Protein 5ZXE (pdb70)

Sequence (130 aa):
MRLRRLLYCCRTGGFHLQILPDGRVDGTREDNSSPYSLLEEIRAVEVGVVAIKGVKKSGRYLAMNKKGRLYGSSKHFTDECKFKERLLENGYNTYSSAKYRRGWYVALNKNGRPKKGNRTRRTQKATHFLPLPVSG

Nearest PDB structures (foldseek):
  5zxe-assembly1_A  TM=1.008E+00  e=2.074E-26  Homo sapiens
  8hu7-assembly1_A  TM=9.838E-01  e=1.523E-16  Homo sapiens
  3b9u-assembly1_A  TM=9.789E-01  e=1.153E-14  Homo sapiens
  1qqk-assembly1_A  TM=9.536E-01  e=6.025E-15  Rattus norvegicus
  2uus-assembly1_A  TM=9.660E-01  e=1.153E-14  Rattus norvegicus

B-factor: mean 24.41, std 17.65, range [10.45, 257.67]

Foldseek 3Di:
DQKKWKAALPQCWIWFADLVFFIWTDNDDPHLRRTWHWDAPDVQKIWIARVVSRFIWFADPQQATTTHPDDDLRRIWRWAQDPVGWIWTARPVPPPQFTFFADNVGHTDRGVVDHPPDSRRTIHIDDDVD

Radius of gyration: 12.88 Å; Cα contacts (8 Å, |Δi|>4): 359; chains: 1; bounding box: 32×34×33 Å

Solvent-accessible surface area: 7258 Å² total; per-residue (Å²): 100,165,57,45,54,0,69,12,88,40,42,47,20,5,0,23,0,26,69,89,13,136,5,28,12,16,165,126,123,147,11,68,66,0,29,0,58,34,152,81,62,82,155,28,10,4,6,0,57,0,42,119,25,34,48,41,0,0,0,44,134,122,0,104,14,64,3,5,179,127,83,48,86,30,0,44,0,40,42,99,136,42,190,78,49,60,10,2,0,13,4,27,104,38,155,168,39,12,18,0,0,0,51,170,94,1,167,37,44,40,0,94,145,14,167,143,106,54,114,15,0,8,0,68,30,81,38,33,113,81

Structure (mmCIF, N/CA/C/O backbone):
data_5ZXE
#
_entry.id   5ZXE
#
_cell.length_a   35.718
_cell.length_b   45.910
_cell.length_c   90.870
_cell.angle_alpha   90.00
_cell.angle_beta   90.00
_cell.angle_gamma   90.00
#
_symmetry.space_group_name_H-M   'P 2 21 21'
#
loop_
_entity.id
_entity.type
_entity.pdbx_description
1 polymer 'Consensus sequence based basic form of fibroblast growth factor'
2 non-polymer GLYCEROL
3 non-polymer 'SULFATE ION'
4 non-polymer 'SODIUM ION'
5 non-polymer 'CHLORIDE ION'
6 water water
#
loop_
_atom_site.group_PDB
_atom_site.id
_atom_site.type_symbol
_atom_site.label_atom_id
_atom_site.label_alt_id
_atom_site.label_comp_id
_atom_site.label_asym_id
_atom_site.label_entity_id
_atom_site.label_seq_id
_atom_site.pdbx_PDB_ins_code
_atom_site.Cartn_x
_atom_site.Cartn_y
_atom_site.Cartn_z
_atom_site.occupancy
_atom_site.B_iso_or_equiv
_atom_site.auth_seq_id
_atom_site.auth_comp_id
_atom_site.auth_asym_id
_atom_site.auth_atom_id
_atom_site.pdbx_PDB_model_num
ATOM 1 N N . MET A 1 1 ? 6.941 -21.736 126.293 1.00 87.49 18 MET A N 1
ATOM 2 C CA . MET A 1 1 ? 6.717 -21.219 124.948 1.00 85.36 18 MET A CA 1
ATOM 3 C C . MET A 1 1 ? 7.683 -21.872 123.964 1.00 99.67 18 MET A C 1
ATOM 4 O O . MET A 1 1 ? 7.652 -21.600 122.762 1.00 144.89 18 MET A O 1
ATOM 9 N N . ARG A 1 2 ? 8.522 -22.767 124.490 1.00 78.97 19 ARG A N 1
ATOM 10 C CA . ARG A 1 2 ? 9.590 -23.345 123.681 1.00 58.06 19 ARG A CA 1
ATOM 11 C C . ARG A 1 2 ? 9.057 -24.156 122.50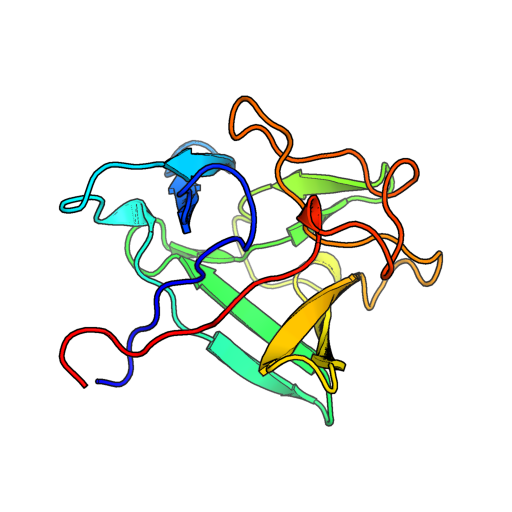5 1.00 39.89 19 ARG A C 1
ATOM 12 O O . ARG A 1 2 ? 9.668 -24.150 121.432 1.00 36.40 19 ARG A O 1
ATOM 20 N N . LEU A 1 3 ? 7.929 -24.849 122.666 1.00 28.54 20 LEU A N 1
ATOM 21 C CA . LEU A 1 3 ? 7.355 -25.558 121.529 1.00 20.31 20 LEU A CA 1
ATOM 22 C C . LEU A 1 3 ? 6.771 -24.568 120.530 1.00 17.40 20 LEU A C 1
ATOM 23 O O . LEU A 1 3 ? 6.303 -23.486 120.894 1.00 17.08 20 LEU A O 1
ATOM 28 N N . ARG A 1 4 ? 6.831 -24.937 119.256 1.00 16.21 21 ARG A N 1
ATOM 29 C CA . ARG A 1 4 ? 6.360 -24.079 118.184 1.00 15.50 21 ARG A CA 1
ATOM 30 C C . ARG A 1 4 ? 5.407 -24.845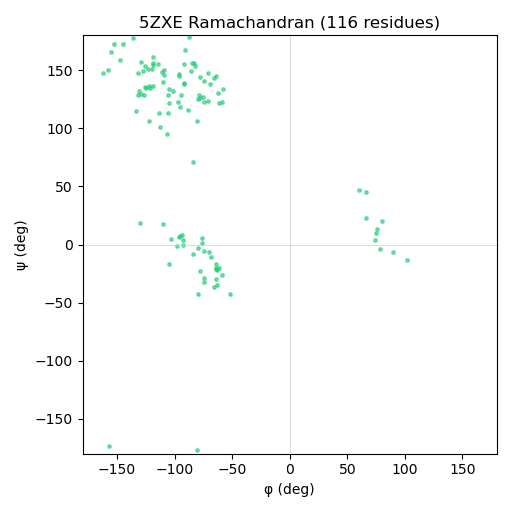 117.281 1.00 15.03 21 ARG A C 1
ATOM 31 O O . ARG A 1 4 ? 5.408 -26.079 117.232 1.00 16.02 21 ARG A O 1
ATOM 39 N N . ARG A 1 5 ? 4.573 -24.084 116.584 1.00 13.29 22 ARG A N 1
ATOM 40 C CA . ARG A 1 5 ? 3.831 -24.588 115.444 1.00 13.16 22 ARG A CA 1
ATOM 41 C C . ARG A 1 5 ? 4.239 -23.780 114.220 1.00 12.60 22 ARG A C 1
ATOM 42 O O . ARG A 1 5 ? 4.619 -22.611 114.333 1.00 15.26 22 ARG A O 1
ATOM 50 N N . LEU A 1 6 ? 4.172 -24.409 113.056 1.00 12.58 23 LEU A N 1
ATOM 51 C CA A LEU A 1 6 ? 4.631 -23.820 111.798 0.53 12.54 23 LEU A CA 1
ATOM 52 C CA B LEU A 1 6 ? 4.632 -23.825 111.800 0.47 12.25 23 LEU A CA 1
ATOM 53 C C . LEU A 1 6 ? 3.407 -23.565 110.931 1.00 11.06 23 LEU A C 1
ATOM 54 O O . LEU A 1 6 ? 2.839 -24.494 110.357 1.00 12.45 23 LEU A O 1
ATOM 63 N N . TYR A 1 7 ? 3.005 -22.300 110.834 1.00 11.49 24 TYR A N 1
ATOM 64 C CA . TYR A 1 7 ? 1.780 -21.924 110.130 1.00 11.14 24 TYR A CA 1
ATOM 65 C C . TYR A 1 7 ? 2.075 -21.534 108.687 1.00 12.38 24 TYR A C 1
ATOM 66 O O . TYR A 1 7 ? 2.937 -20.690 108.429 1.00 13.66 24 TYR A O 1
ATOM 75 N N . CYS A 1 8 ? 1.351 -22.139 107.748 1.00 12.48 25 CYS A N 1
ATOM 76 C CA A CYS A 1 8 ? 1.541 -21.817 106.348 0.71 14.07 25 CYS A CA 1
ATOM 77 C CA B CYS A 1 8 ? 1.523 -21.818 106.337 0.29 14.19 25 CYS A CA 1
ATOM 78 C C . CYS A 1 8 ? 0.840 -20.508 105.997 1.00 13.34 25 CYS A C 1
ATOM 79 O O . CYS A 1 8 ? -0.226 -20.174 106.531 1.00 16.08 25 CYS A O 1
ATOM 84 N N . ARG A 1 9 ? 1.448 -19.775 105.071 1.00 14.05 26 ARG A N 1
ATOM 85 C CA . ARG A 1 9 ? 0.813 -18.570 104.559 1.00 15.32 26 ARG A CA 1
ATOM 86 C C . ARG A 1 9 ? -0.482 -18.896 103.820 1.00 18.47 26 ARG A C 1
ATOM 87 O O . ARG A 1 9 ? -1.404 -18.077 103.801 1.00 22.98 26 ARG A O 1
ATOM 95 N N . THR A 1 10 ? -0.576 -20.082 103.217 1.00 19.70 27 THR A N 1
ATOM 96 C CA . THR A 1 10 ? -1.736 -20.470 102.426 1.00 21.83 27 THR A CA 1
ATOM 97 C C . THR A 1 10 ? -2.538 -21.565 103.115 1.00 19.86 27 THR A C 1
ATOM 98 O O . THR A 1 10 ? -1.991 -22.422 103.815 1.00 19.62 27 THR A O 1
ATOM 102 N N . GLY A 1 11 ? -3.847 -21.537 102.882 1.00 20.35 28 GLY A N 1
ATOM 103 C CA . GLY A 1 11 ? -4.740 -22.611 103.260 1.00 18.73 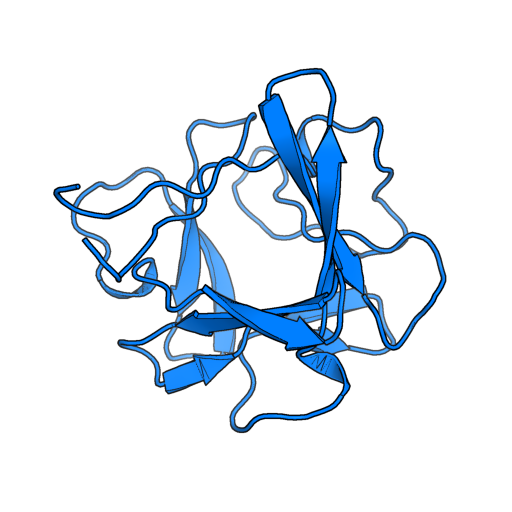28 GLY A CA 1
ATOM 104 C C . GLY A 1 11 ? -5.139 -22.665 104.717 1.00 16.98 28 GLY A C 1
ATOM 105 O O . GLY A 1 11 ? -5.965 -23.514 105.080 1.00 16.94 28 GLY A O 1
ATOM 106 N N . GLY A 1 12 ? -4.596 -21.794 105.562 1.00 14.62 29 GLY A N 1
ATOM 107 C CA . GLY A 1 12 ? -4.883 -21.880 106.978 1.00 14.16 29 GLY A CA 1
ATOM 108 C C . GLY A 1 12 ? -4.340 -23.120 107.651 1.00 13.57 29 GLY A C 1
ATOM 109 O O . GLY A 1 12 ? -4.842 -23.509 108.709 1.00 15.08 29 GLY A O 1
ATOM 110 N N . PHE A 1 13 ? -3.318 -23.748 107.073 1.00 13.65 30 PHE A N 1
ATOM 111 C CA . PHE A 1 13 ? -2.760 -24.978 107.615 1.00 13.78 30 PHE A CA 1
ATOM 112 C C . PHE A 1 13 ? -1.606 -24.681 108.558 1.00 12.21 30 PHE A C 1
ATOM 113 O O . PHE A 1 13 ? -0.922 -23.661 108.444 1.00 13.38 30 PHE A O 1
ATOM 121 N N . HIS A 1 14 ? -1.363 -25.617 109.472 1.00 11.86 31 HIS A N 1
ATOM 122 C CA . HIS A 1 14 ? -0.065 -25.700 110.120 1.00 10.67 31 HIS A CA 1
ATOM 123 C C . HIS A 1 14 ? 0.482 -27.113 109.958 1.00 11.14 31 HIS A C 1
ATOM 124 O O . HIS A 1 14 ? -0.272 -28.068 109.757 1.00 12.80 31 HIS A O 1
ATOM 131 N N . LEU A 1 15 ? 1.807 -27.230 109.994 1.00 11.88 32 LEU A N 1
ATOM 132 C CA . LEU A 1 15 ? 2.466 -28.474 109.626 1.00 13.06 32 LEU A CA 1
ATOM 133 C C . LEU A 1 15 ? 2.297 -29.526 110.715 1.00 13.40 32 LEU A C 1
ATOM 134 O O . LEU A 1 15 ? 2.382 -29.230 111.911 1.00 15.03 32 LEU A O 1
ATOM 139 N N . GLN A 1 16 ? 2.075 -30.766 110.285 1.00 13.19 33 GLN A N 1
ATOM 140 C CA . GLN A 1 16 ? 1.898 -31.913 111.162 1.00 14.47 33 GLN A CA 1
ATOM 141 C C . GLN A 1 16 ? 2.903 -32.978 110.770 1.00 12.35 33 GLN A C 1
ATOM 142 O O . GLN A 1 16 ? 3.069 -33.269 109.583 1.00 13.03 33 GLN A O 1
ATOM 148 N N . ILE A 1 17 ? 3.554 -33.567 111.762 1.00 12.55 34 ILE A N 1
ATOM 149 C CA . ILE A 1 17 ? 4.456 -34.692 111.557 1.00 12.73 34 ILE A CA 1
ATOM 150 C C . ILE A 1 17 ? 3.789 -35.892 112.217 1.00 12.77 34 ILE A C 1
ATOM 151 O O . ILE A 1 17 ? 3.797 -36.039 113.445 1.00 13.94 34 ILE A O 1
ATOM 156 N N . LEU A 1 18 ? 3.169 -36.725 111.402 1.00 14.07 35 LEU A N 1
ATOM 157 C CA . LEU A 1 18 ? 2.277 -37.757 111.897 1.00 13.09 35 LEU A CA 1
ATOM 158 C C . LEU A 1 18 ? 3.036 -39.008 112.337 1.00 13.49 35 LEU A C 1
ATOM 159 O O . LEU A 1 18 ? 4.164 -39.262 111.895 1.00 13.72 35 LEU A O 1
ATOM 164 N N . PRO A 1 19 ? 2.438 -39.805 113.230 1.00 15.46 36 PRO A N 1
ATOM 165 C CA . PRO A 1 19 ? 3.140 -40.988 113.755 1.00 14.95 36 PRO A CA 1
ATOM 166 C C . PRO A 1 19 ? 3.328 -42.106 112.741 1.00 14.01 36 PRO A C 1
ATOM 167 O O . PRO A 1 19 ? 4.009 -43.095 113.055 1.00 15.51 36 PRO A O 1
ATOM 171 N N . ASP A 1 20 ? 2.749 -42.000 111.546 1.00 15.39 37 ASP A N 1
ATOM 172 C CA . ASP A 1 20 ? 2.984 -42.970 110.489 1.00 17.06 37 ASP A CA 1
ATOM 173 C C . ASP A 1 20 ? 4.082 -42.539 109.524 1.00 16.63 37 ASP A C 1
ATOM 174 O O . ASP A 1 20 ? 4.276 -43.194 108.501 1.00 17.98 37 ASP A O 1
ATOM 179 N N . GLY A 1 21 ? 4.794 -41.449 109.818 1.00 15.46 38 GLY A N 1
ATOM 180 C CA . GLY A 1 21 ? 5.832 -40.971 108.939 1.00 15.93 38 GLY A CA 1
ATOM 181 C C . GLY A 1 21 ? 5.372 -39.989 107.888 1.00 16.04 38 GLY A C 1
ATOM 182 O O . GLY A 1 21 ? 6.216 -39.423 107.174 1.00 17.54 38 GLY A O 1
ATOM 183 N N . ARG A 1 22 ? 4.070 -39.754 107.770 1.00 14.71 39 ARG A N 1
ATOM 184 C CA . ARG A 1 22 ? 3.583 -38.773 106.815 1.00 14.19 39 ARG A CA 1
ATOM 185 C C . ARG A 1 22 ? 3.675 -37.372 107.396 1.00 12.98 39 ARG A C 1
ATOM 186 O O . ARG A 1 22 ? 3.645 -37.172 108.611 1.00 16.87 39 ARG A O 1
ATOM 194 N N . VAL A 1 23 ? 3.793 -36.399 106.500 1.00 13.73 40 VAL A N 1
ATOM 195 C CA . VAL A 1 23 ? 3.775 -34.985 106.841 1.00 12.15 40 VAL A CA 1
ATOM 196 C C . VAL A 1 23 ? 2.632 -34.357 106.062 1.00 12.91 40 VAL A C 1
ATOM 197 O O . VAL A 1 23 ? 2.442 -34.664 104.880 1.00 14.70 40 VAL A O 1
ATOM 201 N N . ASP A 1 24 ? 1.855 -33.504 106.716 1.00 13.53 41 ASP A N 1
ATOM 202 C CA . ASP A 1 24 ? 0.793 -32.797 106.006 1.00 13.94 41 ASP A CA 1
ATOM 203 C C . ASP A 1 24 ? 0.450 -31.520 106.763 1.00 14.11 41 ASP A C 1
ATOM 204 O O . ASP A 1 24 ? 1.122 -31.145 107.731 1.00 15.73 41 ASP A O 1
ATOM 209 N N . GLY A 1 25 ? -0.588 -30.838 106.307 1.00 13.84 42 GLY A N 1
ATOM 210 C CA . GLY A 1 25 ? -1.104 -29.676 106.994 1.00 13.82 42 GLY A CA 1
ATOM 211 C C . GLY A 1 25 ? -2.447 -29.998 107.614 1.00 15.85 42 GLY A C 1
ATOM 212 O O . GLY A 1 25 ? -3.223 -30.798 107.079 1.00 17.00 42 GLY A O 1
ATOM 213 N N . THR A 1 26 ? -2.707 -29.389 108.761 1.00 14.50 43 THR A N 1
ATOM 214 C CA . THR A 1 26 ? -4.005 -29.484 109.404 1.00 15.31 43 THR A CA 1
ATOM 215 C C . THR A 1 26 ? -4.522 -28.086 109.701 1.00 13.83 43 THR A C 1
ATOM 216 O O . THR A 1 26 ? -3.745 -27.154 109.923 1.00 12.93 43 THR A O 1
ATOM 220 N N . ARG A 1 27 ? -5.843 -27.942 109.682 1.00 13.77 44 ARG A N 1
ATOM 221 C CA . ARG A 1 27 ? -6.489 -26.713 110.125 1.00 13.60 44 ARG A CA 1
ATOM 222 C C . ARG A 1 27 ? -7.101 -26.834 111.516 1.00 14.04 44 ARG A C 1
ATOM 223 O O . ARG A 1 27 ? -7.768 -25.896 111.965 1.00 15.23 44 ARG A O 1
ATOM 231 N N . GLU A 1 28 ? -6.901 -27.959 112.202 1.00 16.38 45 GLU A N 1
ATOM 232 C CA . GLU A 1 28 ? -7.485 -28.175 113.520 1.00 14.34 45 GLU A CA 1
ATOM 233 C C . GLU A 1 28 ? -6.529 -27.714 114.621 1.00 17.06 45 GLU A C 1
ATOM 234 O O . GLU A 1 28 ? -5.325 -27.966 114.557 1.00 18.45 45 GLU A O 1
ATOM 240 N N . ASP A 1 29 ? -7.086 -27.064 115.649 1.00 20.00 46 ASP A N 1
ATOM 241 C CA . ASP A 1 29 ? -6.298 -26.470 116.729 1.00 24.94 46 ASP A CA 1
ATOM 242 C C . ASP A 1 29 ? -5.730 -27.493 117.706 1.00 29.19 46 ASP A C 1
ATOM 243 O O . ASP A 1 29 ? -4.665 -27.256 118.288 1.00 34.15 46 ASP A O 1
ATOM 248 N N . ASN A 1 30 ? -6.423 -28.599 117.945 1.00 25.84 47 ASN A N 1
ATOM 249 C CA . ASN A 1 30 ? -5.974 -29.562 118.952 1.00 27.19 47 ASN A CA 1
ATOM 250 C C . ASN A 1 30 ? -5.277 -30.737 118.275 1.00 22.25 47 ASN A C 1
ATOM 251 O O . ASN A 1 30 ? -5.713 -31.887 118.318 1.00 23.82 47 ASN A O 1
ATOM 256 N N A SER A 1 31 ? -4.128 -30.428 117.680 0.80 19.39 48 SER A N 1
ATOM 257 N N B SER A 1 31 ? -4.169 -30.406 117.611 0.20 21.55 48 SER A N 1
ATOM 258 C CA A SER A 1 31 ? -3.397 -31.369 116.837 0.80 17.81 48 SER A CA 1
ATOM 259 C CA B SER A 1 31 ? -3.383 -31.352 116.827 0.20 20.20 48 SER A CA 1
ATOM 260 C C A SER A 1 31 ? -2.036 -31.628 117.468 0.80 17.63 48 SER A C 1
ATOM 261 C C B SER A 1 31 ? -2.054 -31.575 117.533 0.20 19.54 48 SER A C 1
ATOM 262 O O A SER A 1 31 ? -1.055 -30.935 117.157 0.80 19.05 48 SER A O 1
ATOM 263 O O B SER A 1 31 ? -1.105 -30.801 117.343 0.20 19.87 48 SER A O 1
ATOM 268 N N . PRO A 1 32 ? -1.934 -32.612 118.365 1.00 19.16 49 PRO A N 1
ATOM 269 C CA . PRO A 1 32 ? -0.667 -32.824 119.088 1.00 19.67 49 PRO A CA 1
ATOM 270 C C . PRO A 1 32 ? 0.513 -33.116 118.183 1.00 17.45 49 PRO A C 1
ATOM 271 O O . PRO A 1 32 ? 1.651 -32.776 118.534 1.00 17.49 49 PRO A O 1
ATOM 275 N N . TYR A 1 33 ? 0.278 -33.717 117.020 1.00 14.86 50 TYR A N 1
ATOM 276 C CA . TYR A 1 33 ? 1.361 -34.025 116.097 1.00 14.53 50 TYR A CA 1
ATOM 277 C C . TYR A 1 33 ? 1.860 -32.805 115.341 1.00 12.46 50 TYR A C 1
ATOM 278 O O . TYR A 1 33 ? 2.797 -32.926 114.548 1.00 13.91 50 TYR A O 1
ATOM 287 N N . SER A 1 34 ? 1.297 -31.631 115.601 1.00 12.87 51 SER A N 1
ATOM 288 C CA . SER A 1 34 ? 1.794 -30.399 115.013 1.00 13.68 51 SER A CA 1
ATOM 289 C C . SER A 1 34 ? 2.707 -29.626 115.957 1.00 14.09 51 SER A C 1
ATOM 290 O O . SER A 1 34 ? 3.202 -28.560 115.581 1.00 13.32 51 SER A O 1
ATOM 293 N N . LEU A 1 35 ? 2.921 -30.123 117.174 1.00 13.27 52 LEU A N 1
ATOM 294 C CA . LEU A 1 35 ? 3.803 -29.462 118.126 1.00 13.53 52 LEU A CA 1
ATOM 295 C C . LEU A 1 35 ? 5.250 -29.767 117.767 1.00 12.08 52 LEU A C 1
ATOM 296 O O . LEU A 1 35 ? 5.639 -30.939 117.670 1.00 12.38 52 LEU A O 1
ATOM 301 N N . LEU A 1 36 ? 6.057 -28.715 117.600 1.00 13.11 53 LEU A N 1
ATOM 302 C CA . LEU A 1 36 ? 7.391 -28.855 117.032 1.00 11.55 53 LEU A CA 1
ATOM 303 C C . LEU A 1 36 ? 8.465 -28.267 117.932 1.00 12.58 53 LEU A C 1
ATOM 304 O O . LEU A 1 36 ? 8.265 -27.259 118.618 1.00 14.34 53 LEU A O 1
ATOM 309 N N A GLU A 1 37 ? 9.618 -28.921 117.914 0.51 13.13 54 GLU A N 1
ATOM 310 N N B GLU A 1 37 ? 9.626 -28.905 117.897 0.49 12.70 54 GLU A N 1
ATOM 311 C CA A GLU A 1 37 ? 10.847 -28.403 118.492 0.51 15.62 54 GLU A CA 1
ATOM 312 C CA B GLU A 1 37 ? 10.847 -28.393 118.501 0.49 15.88 54 GLU A CA 1
ATOM 313 C C A GLU A 1 37 ? 11.696 -27.961 117.310 0.51 14.60 54 GLU A C 1
ATOM 314 C C B GLU A 1 37 ? 11.733 -27.963 117.342 0.49 15.97 54 GLU A C 1
ATOM 315 O O A GLU A 1 37 ? 12.121 -28.791 116.501 0.51 15.20 54 GLU A O 1
ATOM 316 O O B GLU A 1 37 ? 12.223 -28.806 116.583 0.49 18.23 54 GLU A O 1
ATOM 327 N N . ILE A 1 38 ? 11.916 -26.657 117.186 1.00 13.99 55 ILE A N 1
ATOM 328 C CA . ILE A 1 38 ? 12.695 -26.099 116.087 1.00 13.61 55 ILE A CA 1
ATOM 329 C C . ILE A 1 38 ? 13.990 -25.579 116.682 1.00 14.44 55 ILE A C 1
ATOM 330 O O . ILE A 1 38 ? 13.983 -24.618 117.461 1.00 16.36 55 ILE A O 1
ATOM 335 N N . ARG A 1 39 ? 15.100 -26.219 116.326 1.00 14.79 56 ARG A N 1
ATOM 336 C CA . ARG A 1 39 ? 16.403 -25.856 116.862 1.00 15.26 56 ARG A CA 1
ATOM 337 C C . ARG A 1 39 ? 17.368 -25.576 115.724 1.00 13.27 56 ARG A C 1
ATOM 338 O O . ARG A 1 39 ? 17.426 -26.327 114.747 1.00 14.95 56 ARG A O 1
ATOM 346 N N . ALA A 1 40 ? 18.130 -24.499 115.855 1.00 14.72 57 ALA A N 1
ATOM 347 C CA . ALA A 1 40 ? 19.200 -24.252 114.905 1.00 13.47 57 ALA A CA 1
ATOM 348 C C . ALA A 1 40 ? 20.337 -25.213 115.213 1.00 14.39 57 ALA A C 1
ATOM 349 O O . ALA A 1 40 ? 20.837 -25.249 116.341 1.00 18.68 57 ALA A O 1
ATOM 351 N N . VAL A 1 41 ? 20.718 -26.015 114.223 1.00 14.58 58 VAL A N 1
ATOM 352 C CA . VAL A 1 41 ? 21.786 -26.987 114.391 1.00 14.73 58 VAL A CA 1
ATOM 353 C C . VAL A 1 41 ? 23.073 -26.537 113.710 1.00 15.72 58 VAL A C 1
ATOM 354 O O . VAL A 1 41 ? 24.142 -27.092 114.006 1.00 17.31 58 VAL A O 1
ATOM 358 N N . GLU A 1 42 ? 22.998 -25.572 112.800 1.00 14.44 59 GLU A N 1
ATOM 359 C CA . GLU A 1 42 ? 24.155 -24.903 112.223 1.00 13.06 59 GLU A CA 1
ATOM 360 C C . GLU A 1 42 ? 23.738 -23.461 111.994 1.00 11.26 59 GLU A C 1
ATOM 361 O O . GLU A 1 42 ? 22.565 -23.104 112.165 1.00 12.24 59 GLU A O 1
ATOM 367 N N . VAL A 1 43 ? 24.686 -22.607 111.610 1.00 12.30 60 VAL A N 1
ATOM 368 C CA . VAL A 1 43 ? 24.284 -21.246 111.266 1.00 12.85 60 VAL A CA 1
ATOM 369 C C . VAL A 1 43 ? 23.323 -21.310 110.094 1.00 13.16 60 VAL A C 1
ATOM 370 O O . VAL A 1 43 ? 23.649 -21.851 109.032 1.00 12.83 60 VAL A O 1
ATOM 374 N N . GLY A 1 44 ? 22.119 -20.775 110.293 1.00 11.64 61 GLY A N 1
ATOM 375 C CA . GLY A 1 44 ? 21.118 -20.720 109.249 1.00 12.40 61 GLY A CA 1
ATOM 376 C C . GLY A 1 44 ? 20.442 -22.034 108.931 1.00 11.53 61 GLY A C 1
ATOM 377 O O . GLY A 1 44 ? 19.729 -22.114 107.928 1.00 13.33 61 GLY A O 1
ATOM 378 N N . VAL A 1 45 ? 20.643 -23.076 109.739 1.00 12.48 62 VAL A N 1
ATOM 379 C CA . VAL A 1 45 ? 20.094 -24.397 109.443 1.00 11.41 62 VAL A CA 1
ATOM 380 C C . VAL A 1 45 ? 19.394 -24.941 110.676 1.00 12.05 62 VAL A C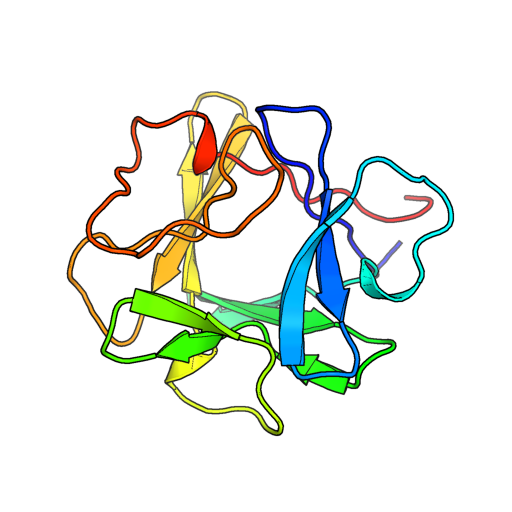 1
ATOM 381 O O . VAL A 1 45 ? 19.955 -24.917 111.777 1.00 13.75 62 VAL A O 1
ATOM 385 N N . VAL A 1 46 ? 18.170 -25.443 110.490 1.00 12.42 63 VAL A N 1
ATOM 386 C CA . VAL A 1 46 ? 17.367 -25.928 111.602 1.00 12.26 63 VAL A CA 1
ATOM 387 C C . VAL A 1 46 ? 17.053 -27.411 111.447 1.00 12.56 63 VAL A C 1
ATOM 388 O O . VAL A 1 46 ? 17.046 -27.972 110.350 1.00 12.71 63 VAL A O 1
ATOM 392 N N . ALA A 1 47 ? 16.773 -28.033 112.584 1.00 12.12 64 ALA A N 1
ATOM 393 C CA . ALA A 1 47 ? 16.086 -29.308 112.651 1.00 12.56 64 ALA A CA 1
ATOM 394 C C . ALA A 1 47 ? 14.701 -29.060 113.233 1.00 13.59 64 ALA A C 1
ATOM 395 O O . ALA A 1 47 ? 14.537 -28.248 114.150 1.00 13.81 64 ALA A O 1
ATOM 397 N N . ILE A 1 48 ? 13.704 -29.743 112.685 1.00 13.29 65 ILE A N 1
ATOM 398 C CA . ILE A 1 48 ? 12.313 -29.554 113.063 1.00 12.03 65 ILE A CA 1
ATOM 399 C C . ILE A 1 48 ? 11.802 -30.907 113.532 1.00 11.40 65 ILE A C 1
ATOM 400 O O . ILE A 1 48 ? 11.598 -31.813 112.716 1.00 14.10 65 ILE A O 1
ATOM 405 N N . LYS A 1 49 ? 11.618 -31.056 114.839 1.00 11.85 66 LYS A N 1
ATOM 406 C CA . LYS A 1 49 ? 11.222 -32.334 115.416 1.00 12.48 66 LYS A CA 1
ATOM 407 C C . LYS A 1 49 ? 9.756 -32.290 115.826 1.00 10.60 66 LYS A C 1
ATOM 408 O O . LYS A 1 49 ? 9.330 -31.375 116.539 1.00 13.47 66 LYS A O 1
ATOM 414 N N . GLY A 1 50 ? 8.989 -33.283 115.380 1.00 11.49 67 GLY A N 1
ATOM 415 C CA . GLY A 1 50 ? 7.635 -33.442 115.865 1.00 12.37 67 GLY A CA 1
ATOM 416 C C . GLY A 1 50 ? 7.692 -34.132 117.206 1.00 12.32 67 GLY A C 1
ATOM 417 O O . GLY A 1 50 ? 7.961 -35.335 117.260 1.00 13.48 67 GLY A O 1
ATOM 418 N N . VAL A 1 51 ? 7.447 -33.396 118.294 1.00 13.37 68 VAL A N 1
ATOM 419 C CA . VAL A 1 51 ? 7.767 -33.926 119.617 1.00 14.15 68 VAL A CA 1
ATOM 420 C C . VAL A 1 51 ? 6.910 -35.136 119.957 1.00 13.79 68 VAL A C 1
ATOM 421 O O . VAL A 1 51 ? 7.389 -36.088 120.582 1.00 16.36 68 VAL A O 1
ATOM 425 N N . LYS A 1 52 ? 5.641 -35.134 119.549 1.00 13.37 69 LYS A N 1
ATOM 426 C CA A LYS A 1 52 ? 4.774 -36.234 119.948 0.55 14.07 69 LYS A CA 1
ATOM 427 C CA B LYS A 1 52 ? 4.745 -36.224 119.923 0.45 15.34 69 LYS A CA 1
ATOM 428 C C . LYS A 1 52 ? 5.048 -37.491 119.133 1.00 15.50 69 LYS A C 1
ATOM 429 O O . LYS A 1 52 ? 4.992 -38.601 119.674 1.00 17.03 69 LYS A O 1
ATOM 440 N N . SER A 1 53 ? 5.363 -37.346 117.845 1.00 13.74 70 SER A N 1
ATOM 441 C CA . SER A 1 53 ? 5.732 -38.506 117.045 1.00 13.10 70 SER A CA 1
ATOM 442 C C . SER A 1 53 ? 7.160 -38.957 117.305 1.00 11.69 70 SER A C 1
ATOM 443 O O . SER A 1 53 ? 7.477 -40.125 117.050 1.00 12.87 70 SER A O 1
ATOM 446 N N . GLY A 1 54 ? 8.019 -38.062 117.805 1.00 11.81 71 GLY A N 1
ATOM 447 C CA . GLY A 1 54 ? 9.437 -38.312 117.912 1.00 13.02 71 GLY A CA 1
ATOM 448 C C . GLY A 1 54 ? 10.185 -38.265 116.602 1.00 11.03 71 GLY A C 1
ATOM 449 O O . GLY A 1 54 ? 11.388 -38.552 116.589 1.00 12.63 71 GLY A O 1
ATOM 450 N N . ARG A 1 55 ? 9.516 -37.926 115.500 1.00 11.31 72 ARG A N 1
ATOM 451 C CA . ARG A 1 55 ? 10.106 -37.921 114.171 1.00 12.08 72 ARG A CA 1
ATOM 452 C C . ARG A 1 55 ? 10.585 -36.532 113.776 1.00 11.23 72 ARG A C 1
ATOM 453 O O . ARG A 1 55 ? 9.964 -35.523 114.109 1.00 13.86 72 ARG A O 1
ATOM 461 N N . TYR A 1 56 ? 11.689 -36.487 113.033 1.00 11.97 73 TYR A N 1
ATOM 462 C CA . TYR A 1 56 ? 12.196 -35.245 112.464 1.00 11.29 73 TYR A CA 1
ATOM 463 C C . TYR A 1 56 ? 11.646 -35.021 111.064 1.00 12.61 73 TYR A C 1
ATOM 464 O O . TYR A 1 56 ? 11.570 -35.950 110.252 1.00 12.38 73 TYR A O 1
ATOM 473 N N . LEU A 1 57 ? 11.267 -33.778 110.778 1.00 11.14 74 LEU A N 1
ATOM 474 C CA . LEU A 1 57 ? 10.951 -33.423 109.406 1.00 11.44 74 LEU A CA 1
ATOM 475 C C . LEU A 1 57 ? 12.165 -33.707 108.533 1.00 11.46 74 LEU A C 1
ATOM 476 O O . LEU A 1 57 ? 13.301 -33.383 108.897 1.00 11.61 74 LEU A O 1
ATOM 481 N N . ALA A 1 58 ? 11.934 -34.350 107.393 1.00 12.65 75 ALA A N 1
ATOM 482 C CA . ALA A 1 58 ? 13.034 -34.723 106.519 1.00 11.51 75 ALA A CA 1
ATOM 483 C C . ALA A 1 58 ? 12.558 -34.663 105.079 1.00 10.94 75 ALA A C 1
ATOM 484 O O . ALA A 1 58 ? 11.360 -34.729 104.796 1.00 11.87 75 ALA A O 1
ATOM 486 N N . MET A 1 59 ? 13.512 -34.539 104.163 1.00 11.50 76 MET A N 1
ATOM 487 C CA . MET A 1 59 ? 13.213 -34.577 102.739 1.00 12.00 76 MET A CA 1
ATOM 488 C C . MET A 1 59 ? 14.185 -35.533 102.065 1.00 12.75 76 MET A C 1
ATOM 489 O O . MET A 1 59 ? 15.401 -35.429 102.257 1.00 13.60 76 MET A O 1
ATOM 494 N N . ASN A 1 60 ? 13.649 -36.467 101.286 1.00 14.57 77 ASN A N 1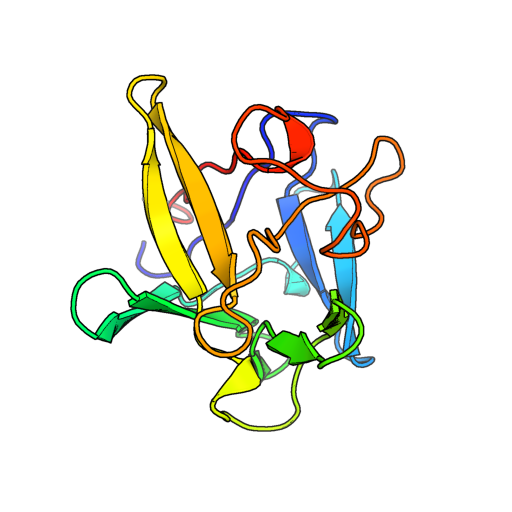
ATOM 495 C CA . ASN A 1 60 ? 14.464 -37.495 100.663 1.00 15.27 77 ASN A CA 1
ATOM 496 C C . ASN A 1 60 ? 15.002 -37.008 99.320 1.00 16.60 77 ASN A C 1
ATOM 497 O O . ASN A 1 60 ? 14.729 -35.889 98.875 1.00 16.61 77 ASN A O 1
ATOM 502 N N . LYS A 1 61 ? 15.786 -37.864 98.666 1.00 18.01 78 LYS A N 1
ATOM 503 C CA . LYS A 1 61 ? 16.440 -37.492 97.418 1.00 20.85 78 LYS A CA 1
ATOM 504 C C . LYS A 1 61 ? 15.464 -37.312 96.262 1.00 21.13 78 LYS A C 1
ATOM 505 O O . LYS A 1 61 ? 15.865 -36.799 95.212 1.00 22.76 78 LYS A O 1
ATOM 511 N N . LYS A 1 62 ? 14.208 -37.715 96.424 1.00 21.84 79 LYS A N 1
ATOM 512 C CA . LYS A 1 62 ? 13.174 -37.431 95.441 1.00 24.01 79 LYS A CA 1
ATOM 513 C C . LYS A 1 62 ? 12.417 -36.144 95.743 1.00 21.96 79 LYS A C 1
ATOM 514 O O . LYS A 1 62 ? 11.471 -35.813 95.021 1.00 23.99 79 LYS A O 1
ATOM 520 N N . GLY A 1 63 ? 12.813 -35.410 96.780 1.00 18.06 80 GLY A N 1
ATOM 521 C CA . GLY A 1 63 ? 12.134 -34.178 97.125 1.00 16.29 80 GLY A CA 1
ATOM 522 C C . GLY A 1 63 ? 10.857 -34.351 97.908 1.00 14.91 80 GLY A C 1
ATOM 523 O O . GLY A 1 63 ? 10.033 -33.432 97.934 1.00 17.05 80 GLY A O 1
ATOM 524 N N . ARG A 1 64 ? 10.670 -35.494 98.565 1.00 14.33 81 ARG A N 1
ATOM 525 C CA . ARG A 1 64 ? 9.435 -35.788 99.280 1.00 15.92 81 ARG A CA 1
ATOM 526 C C . ARG A 1 64 ? 9.663 -35.652 100.777 1.00 12.89 81 ARG A C 1
ATOM 527 O O . ARG A 1 64 ? 10.660 -36.152 101.309 1.00 15.10 81 ARG A O 1
ATOM 535 N N . LEU A 1 65 ? 8.740 -34.974 101.450 1.00 13.15 82 LEU A N 1
ATOM 536 C CA . LEU A 1 65 ? 8.798 -34.819 102.894 1.00 13.62 82 LEU A CA 1
ATOM 537 C C . LEU A 1 65 ? 8.338 -36.083 103.602 1.00 14.69 82 LEU A C 1
ATOM 538 O O . LEU A 1 65 ? 7.408 -36.762 103.158 1.00 14.35 82 LEU A O 1
ATOM 543 N N . TYR A 1 66 ? 8.975 -36.377 104.733 1.00 12.40 83 TYR A N 1
ATOM 544 C CA . TYR A 1 66 ? 8.587 -37.509 105.560 1.00 12.17 83 TYR A CA 1
ATOM 545 C C . TYR A 1 66 ? 9.027 -37.225 106.989 1.00 11.63 83 TYR A C 1
ATOM 546 O O . TYR A 1 66 ? 9.818 -36.311 107.244 1.00 12.26 83 TYR A O 1
ATOM 555 N N . GLY A 1 67 ? 8.491 -38.004 107.920 1.00 12.17 84 GLY A N 1
ATOM 556 C CA . GLY A 1 67 ? 8.895 -37.950 109.308 1.00 12.38 84 GLY A CA 1
ATOM 557 C C . GLY A 1 67 ? 9.916 -39.034 109.586 1.00 12.34 84 GLY A C 1
ATOM 558 O O . GLY A 1 67 ? 9.580 -40.222 109.587 1.00 13.18 84 GLY A O 1
ATOM 559 N N A SER A 1 68 ? 11.163 -38.636 109.816 0.54 12.06 85 SER A N 1
ATOM 560 N N B SER A 1 68 ? 11.157 -38.631 109.855 0.46 12.74 85 SER A N 1
ATOM 561 C CA A SER A 1 68 ? 12.260 -39.586 109.935 0.54 12.75 85 SER A CA 1
ATOM 562 C CA B SER A 1 68 ? 12.278 -39.561 109.937 0.46 13.02 85 SER A CA 1
ATOM 563 C C A SER A 1 68 ? 12.239 -40.296 111.282 0.54 13.82 85 SER A C 1
ATOM 564 C C B SER A 1 68 ? 12.350 -40.247 111.297 0.46 13.90 85 SER A C 1
ATOM 565 O O A SER A 1 68 ? 11.804 -39.750 112.296 0.54 14.47 85 SER A O 1
ATOM 566 O O B SER A 1 68 ? 12.085 -39.637 112.335 0.46 16.15 85 SER A O 1
ATOM 571 N N . LYS A 1 69 ? 12.740 -41.529 111.284 1.00 13.10 86 LYS A N 1
ATOM 572 C CA . LYS A 1 69 ? 12.834 -42.316 112.510 1.00 13.94 86 LYS A CA 1
ATOM 573 C C . LYS A 1 69 ? 14.003 -41.910 113.397 1.00 14.77 86 LYS A C 1
ATOM 574 O O . LYS A 1 69 ? 13.979 -42.202 114.597 1.00 16.85 86 LYS A O 1
ATOM 580 N N . HIS A 1 70 ? 15.031 -41.278 112.837 1.00 15.08 87 HIS A N 1
ATOM 581 C CA . HIS A 1 70 ? 16.107 -40.703 113.630 1.00 14.22 87 HIS A CA 1
ATOM 582 C C . HIS A 1 70 ? 16.707 -39.536 112.866 1.00 14.22 87 HIS A C 1
ATOM 583 O O . HIS A 1 70 ? 16.382 -39.295 111.700 1.00 14.75 87 HIS A O 1
ATOM 590 N N . PHE A 1 71 ? 17.601 -38.814 113.532 1.00 15.05 88 PHE A N 1
ATOM 591 C CA . PHE A 1 71 ? 18.149 -37.603 112.947 1.00 15.00 88 PHE A CA 1
ATOM 592 C C . PHE A 1 71 ? 19.243 -37.944 111.946 1.00 15.72 88 PHE A C 1
ATOM 593 O O . PHE A 1 71 ? 20.203 -38.645 112.278 1.00 21.01 88 PHE A O 1
ATOM 601 N N . THR A 1 72 ? 19.092 -37.450 110.720 1.00 15.03 89 THR A N 1
ATOM 602 C CA . THR A 1 72 ? 20.054 -37.679 109.653 1.00 14.46 89 THR A CA 1
ATOM 603 C C . THR A 1 72 ? 20.272 -36.363 108.923 1.00 13.75 89 THR A C 1
ATOM 604 O O . THR A 1 72 ? 19.630 -35.348 109.214 1.00 15.66 89 THR A O 1
ATOM 608 N N . ASP A 1 73 ? 21.168 -36.391 107.936 1.00 15.12 90 ASP A N 1
ATOM 609 C CA . ASP A 1 73 ? 21.428 -35.212 107.122 1.00 17.44 90 ASP A CA 1
ATOM 610 C C . ASP A 1 73 ? 20.216 -34.790 106.307 1.00 15.93 90 ASP A C 1
ATOM 611 O O . ASP A 1 73 ? 20.149 -33.632 105.882 1.00 18.95 90 ASP A O 1
ATOM 616 N N . GLU A 1 74 ? 19.258 -35.693 106.079 1.00 13.25 91 GLU A N 1
ATOM 617 C CA . GLU A 1 74 ? 18.031 -35.309 105.388 1.00 11.99 91 GLU A CA 1
ATOM 618 C C . GLU A 1 74 ? 17.089 -34.492 106.264 1.00 11.75 91 GLU A C 1
ATOM 619 O O . GLU A 1 74 ? 16.066 -34.010 105.765 1.00 13.04 91 GLU A O 1
ATOM 625 N N . CYS A 1 75 ? 17.416 -34.322 107.542 1.00 12.50 92 CYS A N 1
ATOM 626 C CA . CYS A 1 75 ? 16.596 -33.594 108.498 1.00 12.75 92 CYS A CA 1
ATOM 627 C C . CYS A 1 75 ? 17.036 -32.144 108.668 1.00 12.36 92 CYS A C 1
ATOM 628 O O . CYS A 1 75 ? 16.520 -31.444 109.544 1.00 14.83 92 CYS A O 1
ATOM 631 N N . LYS A 1 76 ? 17.984 -31.678 107.869 1.00 12.57 93 LYS A N 1
ATOM 632 C CA . LYS A 1 76 ? 18.497 -30.328 108.015 1.00 12.65 93 LYS A CA 1
ATOM 633 C C . LYS A 1 76 ? 17.886 -29.429 106.957 1.00 11.56 93 LYS A C 1
ATOM 634 O O . LYS A 1 76 ? 17.878 -29.773 105.769 1.00 12.84 93 LYS A O 1
ATOM 640 N N . PHE A 1 77 ? 17.406 -28.265 107.387 1.00 11.99 94 PHE A N 1
ATOM 641 C CA . PHE A 1 77 ? 16.752 -27.325 106.492 1.00 11.58 94 PHE A CA 1
ATOM 642 C C . PHE A 1 77 ? 17.366 -25.948 106.648 1.00 11.68 94 PHE A C 1
ATOM 643 O O . PHE A 1 77 ? 17.499 -25.445 107.768 1.00 12.52 94 PHE A O 1
ATOM 651 N N . LYS A 1 78 ? 17.745 -25.351 105.525 1.00 11.96 95 LYS A N 1
ATOM 652 C CA . LYS A 1 78 ? 18.183 -23.962 105.536 1.00 12.07 95 LYS A CA 1
ATOM 653 C C . LYS A 1 78 ? 16.968 -23.077 105.784 1.00 12.17 95 LYS A C 1
ATOM 654 O O . LYS A 1 78 ? 15.972 -23.162 105.056 1.00 14.35 95 LYS A O 1
ATOM 660 N N . GLU A 1 79 ? 17.035 -22.262 106.830 1.00 12.14 96 GLU A N 1
ATOM 661 C CA . GLU A 1 79 ? 15.940 -21.391 107.235 1.00 14.28 96 GLU A CA 1
ATOM 662 C C . GLU A 1 79 ? 16.279 -19.965 106.822 1.00 13.77 96 GLU A C 1
ATOM 663 O O . GLU A 1 79 ? 17.313 -19.419 107.227 1.00 14.82 96 GLU A O 1
ATOM 669 N N . 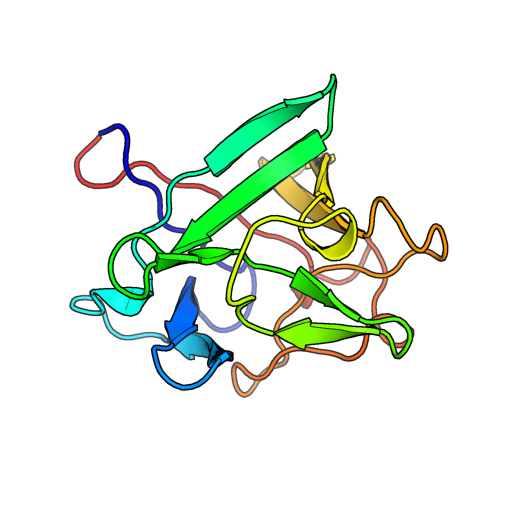ARG A 1 80 ? 15.418 -19.366 106.016 1.00 13.39 97 ARG A N 1
ATOM 670 C CA . ARG A 1 80 ? 15.620 -18.005 105.549 1.00 14.09 97 ARG A CA 1
ATOM 671 C C . ARG A 1 80 ? 14.433 -17.163 105.974 1.00 14.74 97 ARG A C 1
ATOM 672 O O . ARG A 1 80 ? 13.287 -17.608 105.883 1.00 15.56 97 ARG A O 1
ATOM 680 N N . LEU A 1 81 ? 14.714 -15.971 106.493 1.00 15.81 98 LEU A N 1
ATOM 681 C CA . LEU A 1 81 ? 13.681 -15.047 106.936 1.00 17.31 98 LEU A CA 1
ATOM 682 C C . LEU A 1 81 ? 13.409 -14.081 105.793 1.00 18.25 98 LEU A C 1
ATOM 683 O O . LEU A 1 81 ? 14.313 -13.361 105.355 1.00 21.28 98 LEU A O 1
ATOM 688 N N . LEU A 1 82 ? 12.181 -14.093 105.289 1.00 19.62 99 LEU A N 1
ATOM 689 C CA . LEU A 1 82 ? 11.810 -13.228 104.183 1.00 19.79 99 LEU A CA 1
ATOM 690 C C . LEU A 1 82 ? 11.407 -11.854 104.702 1.00 22.36 99 LEU A C 1
ATOM 691 O O . LEU A 1 82 ? 10.993 -11.698 105.855 1.00 22.25 99 LEU A O 1
ATOM 696 N N . GLU A 1 83 ? 11.524 -10.850 103.834 1.00 21.63 100 GLU A N 1
ATOM 697 C CA . GLU A 1 83 ? 11.157 -9.502 104.249 1.00 24.16 100 GLU A CA 1
ATOM 698 C C . GLU A 1 83 ? 9.681 -9.394 104.606 1.00 23.69 100 GLU A C 1
ATOM 699 O O . GLU A 1 83 ? 9.300 -8.493 105.361 1.00 25.85 100 GLU A O 1
ATOM 705 N N . ASN A 1 84 ? 8.848 -10.305 104.105 1.00 21.07 101 ASN A N 1
ATOM 706 C CA . ASN A 1 84 ? 7.420 -10.267 104.386 1.00 23.18 101 ASN A CA 1
ATOM 707 C C . ASN A 1 84 ? 7.054 -10.839 105.749 1.00 25.03 101 ASN A C 1
ATOM 708 O O . ASN A 1 84 ? 5.871 -10.829 106.106 1.00 25.46 101 ASN A O 1
ATOM 713 N N . GLY A 1 85 ? 8.022 -11.352 106.506 1.00 23.78 102 GLY A N 1
ATOM 714 C CA . GLY A 1 85 ? 7.774 -11.849 107.842 1.00 23.59 102 GLY A CA 1
ATOM 715 C C . GLY A 1 85 ? 7.676 -13.353 107.946 1.00 23.75 102 GLY A C 1
ATOM 716 O O . GLY A 1 85 ? 7.715 -13.883 109.063 1.00 29.43 102 GLY A O 1
ATOM 717 N N . TYR A 1 86 ? 7.544 -14.050 106.823 1.00 18.12 103 TYR A N 1
ATOM 718 C CA . TYR A 1 86 ? 7.522 -15.501 106.802 1.00 15.84 103 TYR A CA 1
ATOM 719 C C . TYR A 1 86 ? 8.934 -16.039 106.604 1.00 15.82 103 TYR A C 1
ATOM 720 O O . TYR A 1 86 ? 9.862 -15.318 106.235 1.00 18.76 103 TYR A O 1
ATOM 729 N N . ASN A 1 87 ? 9.085 -17.336 106.831 1.00 14.62 104 ASN A N 1
ATOM 730 C CA . ASN A 1 87 ? 10.344 -18.028 106.627 1.00 12.98 104 ASN A CA 1
ATOM 731 C C . ASN A 1 87 ? 10.149 -19.095 105.567 1.00 13.56 104 ASN A C 1
ATOM 732 O O . ASN A 1 87 ? 9.039 -19.598 105.363 1.00 12.83 104 ASN A O 1
ATOM 737 N N . THR A 1 88 ? 11.246 -19.443 104.903 1.00 11.89 105 THR A N 1
ATOM 738 C CA . THR A 1 88 ? 11.304 -20.614 104.046 1.00 11.27 105 THR A CA 1
ATOM 739 C C . THR A 1 88 ? 12.277 -21.627 104.631 1.00 11.67 105 THR A C 1
ATOM 740 O O . THR A 1 88 ? 13.208 -21.282 105.368 1.00 11.74 105 THR A O 1
ATOM 744 N N . TYR A 1 89 ? 12.054 -22.889 104.273 1.00 11.93 106 TYR A N 1
ATOM 745 C CA . TYR A 1 89 ? 12.847 -24.014 104.753 1.00 12.07 106 TYR A CA 1
ATOM 746 C C . TYR A 1 89 ? 13.184 -24.870 103.546 1.00 12.61 106 TYR A C 1
ATOM 747 O O . TYR A 1 89 ? 12.289 -25.426 102.904 1.00 13.95 106 TYR A O 1
ATOM 756 N N . SER A 1 90 ? 14.464 -24.959 103.213 1.00 12.88 107 SER A N 1
ATOM 757 C CA . SER A 1 90 ? 14.883 -25.709 102.041 1.00 14.23 107 SER A CA 1
ATOM 758 C C . SER A 1 90 ? 15.883 -26.786 102.431 1.00 12.88 107 SER A C 1
ATOM 759 O O . SER A 1 90 ? 16.615 -26.650 103.413 1.00 13.08 107 SER A O 1
ATOM 762 N N . SER A 1 91 ? 15.898 -27.865 101.655 1.00 13.05 108 SER A N 1
ATOM 763 C CA . SER A 1 91 ? 16.770 -28.990 101.962 1.00 13.06 108 SER A CA 1
ATOM 764 C C . SER A 1 91 ? 18.228 -28.557 101.985 1.00 14.66 108 SER A C 1
ATOM 765 O O . SER A 1 91 ? 18.740 -28.031 100.993 1.00 15.59 108 SER A O 1
ATOM 768 N N . ALA A 1 92 ? 18.895 -28.788 103.121 1.00 13.01 109 ALA A N 1
ATOM 769 C CA . ALA A 1 92 ? 20.327 -28.520 103.194 1.00 14.74 109 ALA A CA 1
ATOM 770 C C . ALA A 1 92 ? 21.135 -29.571 102.448 1.00 15.20 109 ALA A C 1
ATOM 771 O O . ALA A 1 92 ? 22.210 -29.265 101.923 1.00 18.57 109 ALA A O 1
ATOM 773 N N . LYS A 1 93 ? 20.628 -30.799 102.368 1.00 15.85 110 LYS A N 1
ATOM 774 C CA . LYS A 1 93 ? 21.395 -31.872 101.748 1.00 16.38 110 LYS A CA 1
ATOM 775 C C . LYS A 1 93 ? 21.315 -31.821 100.230 1.00 17.99 110 LYS A C 1
ATOM 776 O O . LYS A 1 93 ? 22.324 -32.020 99.545 1.00 19.84 110 LYS A O 1
ATOM 782 N N . TYR A 1 94 ? 20.132 -31.568 99.691 1.00 17.20 111 TYR A N 1
ATOM 783 C CA . TYR A 1 94 ? 19.889 -31.544 98.255 1.00 19.13 111 TYR A CA 1
ATOM 784 C C . TYR A 1 94 ? 19.730 -30.075 97.875 1.00 20.13 111 TYR A C 1
ATOM 785 O O . TYR A 1 94 ? 18.649 -29.495 98.005 1.00 20.35 111 TYR A O 1
ATOM 794 N N . ARG A 1 95 ? 20.834 -29.466 97.436 1.00 24.65 112 ARG A N 1
ATOM 795 C CA . ARG A 1 95 ? 20.882 -28.028 97.171 1.00 28.47 112 ARG A CA 1
ATOM 796 C C . ARG A 1 95 ? 20.338 -27.756 95.770 1.00 28.17 112 ARG A C 1
ATOM 797 O O . ARG A 1 95 ? 21.054 -27.406 94.830 1.00 28.26 112 ARG A O 1
ATOM 805 N N . ARG A 1 96 ? 19.023 -27.930 95.643 1.00 25.78 113 ARG A N 1
ATOM 806 C CA . ARG A 1 96 ? 18.356 -27.820 94.353 1.00 26.78 113 ARG A CA 1
ATOM 807 C C . ARG A 1 96 ? 17.145 -26.897 94.415 1.00 23.76 113 ARG A C 1
ATOM 808 O O . ARG A 1 96 ? 16.284 -26.954 93.531 1.00 26.38 113 ARG A O 1
ATOM 816 N N . GLY A 1 97 ? 17.068 -26.046 95.438 1.00 21.13 114 GLY A N 1
ATOM 817 C CA . GLY A 1 97 ? 15.928 -25.167 95.611 1.00 20.55 114 GLY A CA 1
ATOM 818 C C . GLY A 1 97 ? 14.664 -25.939 95.923 1.00 16.19 114 GLY A C 1
ATOM 819 O O . GLY A 1 97 ? 13.607 -25.672 95.342 1.00 16.78 114 GLY A O 1
ATOM 820 N N . TRP A 1 98 ? 14.765 -26.905 96.837 1.00 14.36 115 TRP A N 1
ATOM 821 C CA . TRP A 1 98 ? 13.659 -27.779 97.221 1.00 14.31 115 TRP A CA 1
ATOM 822 C C . TRP A 1 98 ? 13.157 -27.345 98.590 1.00 13.32 115 TRP A C 1
ATOM 823 O O . TRP A 1 98 ? 13.859 -27.501 99.596 1.00 14.51 115 TRP A O 1
ATOM 834 N N . TYR A 1 99 ? 11.934 -26.837 98.640 1.00 12.42 116 TYR A N 1
ATOM 835 C CA . TYR A 1 99 ? 11.409 -26.226 99.850 1.00 13.12 116 TYR A CA 1
ATOM 836 C C . TYR A 1 99 ? 10.331 -27.085 100.498 1.00 13.37 116 TYR A C 1
ATOM 837 O O . TYR A 1 99 ? 9.604 -27.818 99.825 1.00 13.77 116 TYR A O 1
ATOM 846 N N . VAL A 1 100 ? 10.240 -26.973 101.825 1.00 12.16 117 VAL A N 1
ATOM 847 C CA . VAL A 1 100 ? 9.054 -27.423 102.542 1.00 12.29 117 VAL A CA 1
ATOM 848 C C . VAL A 1 100 ? 7.871 -26.599 102.065 1.00 10.94 117 VAL A C 1
ATOM 849 O O . VAL A 1 100 ? 7.934 -25.368 102.018 1.00 11.36 117 VAL A O 1
ATOM 853 N N . ALA A 1 101 ? 6.784 -27.269 101.702 1.00 12.69 118 ALA A N 1
ATOM 854 C CA . ALA A 1 101 ? 5.648 -26.550 101.142 1.00 12.09 118 ALA A CA 1
ATOM 855 C C . ALA A 1 101 ? 4.414 -27.429 101.213 1.00 12.41 118 ALA A C 1
ATOM 856 O O . ALA A 1 101 ? 4.502 -28.651 101.086 1.00 14.33 118 ALA A O 1
ATOM 858 N N . LEU A 1 102 ? 3.262 -26.793 101.393 1.00 15.06 119 LEU A N 1
ATOM 859 C CA . LEU A 1 102 ? 1.983 -27.488 101.412 1.00 15.73 119 LEU A CA 1
ATOM 860 C C . LEU A 1 102 ? 1.122 -26.958 100.276 1.00 17.51 119 LEU A C 1
ATOM 861 O O . LEU A 1 102 ? 1.079 -25.745 100.043 1.00 21.71 119 LEU A O 1
ATOM 866 N N . ASN A 1 103 ? 0.461 -27.862 99.556 1.00 17.27 120 ASN A N 1
ATOM 867 C CA . ASN A 1 103 ? -0.454 -27.447 98.501 1.00 20.83 120 ASN A CA 1
ATOM 868 C C . ASN A 1 103 ? -1.806 -27.046 99.091 1.00 23.88 120 ASN A C 1
ATOM 869 O O . ASN A 1 103 ? -2.014 -27.052 100.309 1.00 23.28 120 ASN A O 1
ATOM 874 N N . LYS A 1 104 ? -2.749 -26.712 98.204 1.00 25.87 121 LYS A N 1
ATOM 875 C CA . LYS A 1 104 ? -4.055 -26.227 98.640 1.00 29.37 121 LYS A CA 1
ATOM 876 C C . LYS A 1 104 ? -4.843 -27.274 99.416 1.00 28.01 121 LYS A C 1
ATOM 877 O O . LYS A 1 104 ? -5.763 -26.914 100.159 1.00 28.70 121 LYS A O 1
ATOM 883 N N . ASN A 1 105 ? -4.520 -28.554 99.257 1.00 28.39 122 ASN A N 1
ATOM 884 C CA . ASN A 1 105 ? -5.174 -29.610 100.016 1.00 29.52 122 ASN A CA 1
ATOM 885 C C . ASN A 1 105 ? -4.414 -29.983 101.285 1.00 26.13 122 ASN A C 1
ATOM 886 O O . ASN A 1 105 ? -4.776 -30.963 101.948 1.00 25.69 122 ASN A O 1
ATOM 891 N N . GLY A 1 106 ? -3.382 -29.220 101.643 1.00 21.44 123 GLY A N 1
ATOM 892 C CA . GLY A 1 106 ? -2.582 -29.548 102.804 1.00 18.44 123 GLY A CA 1
ATOM 893 C C . GLY A 1 106 ? -1.624 -30.696 102.602 1.00 18.29 123 GLY A C 1
ATOM 894 O O . GLY A 1 106 ? -1.100 -31.228 103.583 1.00 19.42 123 GLY A O 1
ATOM 895 N N . ARG A 1 107 ? -1.397 -31.105 101.378 1.00 19.36 124 ARG A N 1
ATOM 896 C CA . ARG A 1 107 ? -0.438 -32.169 101.174 1.00 19.73 124 ARG A CA 1
ATOM 897 C C . ARG A 1 107 ? 0.917 -31.576 100.819 1.00 17.21 124 ARG A C 1
ATOM 898 O O . ARG A 1 107 ? 0.989 -30.518 100.187 1.00 17.53 124 ARG A O 1
ATOM 906 N N . PRO A 1 108 ? 2.008 -32.215 101.236 1.00 16.87 125 PRO A N 1
ATOM 907 C CA . PRO A 1 108 ? 3.332 -31.663 100.936 1.00 17.39 125 PRO A CA 1
ATOM 908 C C . PRO A 1 108 ? 3.612 -31.688 99.443 1.00 15.74 125 PRO A C 1
ATOM 909 O O . PRO A 1 108 ? 3.218 -32.614 98.728 1.00 17.10 125 PRO A O 1
ATOM 913 N N . LYS A 1 109 ? 4.295 -30.649 98.976 1.00 15.33 126 LYS A N 1
ATOM 914 C CA . LYS A 1 109 ? 4.717 -30.573 97.584 1.00 15.70 126 LYS A CA 1
ATOM 915 C C . LYS A 1 109 ? 6.046 -31.294 97.389 1.00 16.46 126 LYS A C 1
ATOM 916 O O . LYS A 1 109 ? 6.886 -31.356 98.289 1.00 16.96 126 LYS A O 1
ATOM 922 N N . LYS A 1 110 ? 6.225 -31.838 96.193 1.00 17.15 127 LYS A N 1
ATOM 923 C CA . LYS A 1 110 ? 7.514 -32.374 95.795 1.00 17.00 127 LYS A CA 1
ATOM 924 C C . LYS A 1 110 ? 8.495 -31.220 95.627 1.00 14.66 127 LYS A C 1
ATOM 925 O O . LYS A 1 110 ? 8.151 -30.168 95.079 1.00 14.45 127 LYS A O 1
ATOM 931 N N . GLY A 1 111 ? 9.724 -31.425 96.108 1.00 13.78 128 GLY A N 1
ATOM 932 C CA . GLY A 1 111 ? 10.708 -30.351 96.130 1.00 14.71 128 GLY A CA 1
ATOM 933 C C . GLY A 1 111 ? 10.898 -29.649 94.797 1.00 14.59 128 GLY A C 1
ATOM 934 O O . GLY A 1 111 ? 11.001 -28.420 94.745 1.00 14.79 128 GLY A O 1
ATOM 935 N N . ASN A 1 112 ? 10.950 -30.409 93.700 1.00 15.38 129 ASN A N 1
ATOM 936 C CA . ASN A 1 112 ? 11.195 -29.786 92.402 1.00 16.48 129 ASN A CA 1
ATOM 937 C C . ASN A 1 112 ? 9.977 -29.070 91.831 1.00 16.10 129 ASN A C 1
ATOM 938 O O . ASN A 1 112 ? 10.035 -28.594 90.690 1.00 17.67 129 ASN A O 1
ATOM 943 N N . ARG A 1 113 ? 8.885 -28.988 92.591 1.00 15.62 130 ARG A N 1
ATOM 944 C CA . ARG A 1 113 ? 7.717 -28.197 92.228 1.00 16.64 130 ARG A CA 1
ATOM 945 C C . ARG A 1 113 ? 7.553 -26.980 93.130 1.00 17.72 130 ARG A C 1
ATOM 946 O O . ARG A 1 113 ? 6.465 -26.398 93.189 1.00 21.27 130 ARG A O 1
ATOM 954 N N . THR A 1 114 ? 8.608 -26.586 93.837 1.00 16.17 131 THR A N 1
ATOM 955 C CA . THR A 1 114 ? 8.555 -25.481 94.780 1.00 15.09 131 THR A CA 1
ATOM 956 C C . THR A 1 114 ? 9.519 -24.385 94.347 1.00 16.28 131 THR A C 1
ATOM 957 O O . THR A 1 114 ? 10.433 -24.606 93.550 1.00 21.37 131 THR A O 1
ATOM 961 N N . ARG A 1 115 ? 9.292 -23.187 94.877 1.00 16.82 132 ARG A N 1
ATOM 962 C CA . ARG A 1 115 ? 10.178 -22.052 94.668 1.00 17.70 132 ARG A CA 1
ATOM 963 C C . ARG A 1 115 ? 9.936 -21.074 95.805 1.00 15.80 132 ARG A C 1
ATOM 964 O O . ARG A 1 115 ? 8.830 -21.008 96.348 1.00 15.05 132 ARG A O 1
ATOM 972 N N . ARG A 1 116 ? 10.981 -20.321 96.169 1.00 16.93 133 ARG A N 1
ATOM 973 C CA . ARG A 1 116 ? 10.881 -19.434 97.325 1.00 18.18 133 ARG A CA 1
ATOM 974 C C . ARG A 1 116 ? 9.848 -18.334 97.130 1.00 17.63 133 ARG A C 1
ATOM 975 O O . ARG A 1 116 ? 9.433 -17.710 98.111 1.00 16.64 133 ARG A O 1
ATOM 983 N N . THR A 1 117 ? 9.426 -18.081 95.894 1.00 17.38 134 THR A N 1
ATOM 984 C CA . THR A 1 117 ? 8.403 -17.090 95.606 1.00 17.55 134 THR A CA 1
ATOM 985 C C . THR A 1 117 ? 6.996 -17.644 95.768 1.00 16.79 134 THR A C 1
ATOM 986 O O . THR A 1 117 ? 6.030 -16.878 95.681 1.00 19.39 134 THR A O 1
ATOM 990 N N . GLN A 1 118 ? 6.853 -18.947 95.980 1.00 16.57 135 GLN A N 1
ATOM 991 C CA . GLN A 1 118 ? 5.541 -19.538 96.185 1.00 14.28 135 GLN A CA 1
ATOM 992 C C . GLN A 1 118 ? 5.070 -19.287 97.610 1.00 13.93 135 GLN A C 1
ATOM 993 O O . GLN A 1 118 ? 5.781 -19.590 98.574 1.00 14.69 135 GLN A O 1
ATOM 999 N N . LYS A 1 119 ? 3.852 -18.766 97.749 1.00 15.19 136 LYS A N 1
ATOM 1000 C CA . LYS A 1 119 ? 3.286 -18.617 99.084 1.00 15.43 136 LYS A CA 1
ATOM 1001 C C . LYS A 1 119 ? 3.191 -19.957 99.817 1.00 13.77 136 LYS A C 1
ATOM 1002 O O . LYS A 1 119 ? 3.227 -19.989 101.050 1.00 15.61 136 LYS A O 1
ATOM 1008 N N . ALA A 1 120 ? 3.093 -21.069 99.081 1.00 14.58 137 ALA A N 1
ATOM 1009 C CA . ALA A 1 120 ? 3.064 -22.395 99.699 1.00 15.45 137 ALA A CA 1
ATOM 1010 C C . ALA A 1 120 ? 4.332 -22.720 100.488 1.00 13.53 137 ALA A C 1
ATOM 1011 O O . ALA A 1 120 ? 4.299 -23.616 101.341 1.00 13.58 137 ALA A O 1
ATOM 1013 N N . THR A 1 121 ? 5.445 -22.030 100.217 1.00 13.21 138 THR A N 1
ATOM 1014 C CA . THR A 1 121 ? 6.694 -22.260 100.941 1.00 12.05 138 THR A CA 1
ATOM 1015 C C . THR A 1 121 ? 6.858 -21.336 102.137 1.00 12.55 138 THR A C 1
ATOM 1016 O O . THR A 1 121 ? 7.883 -21.405 102.829 1.00 12.33 138 THR A O 1
ATOM 1020 N N . HIS A 1 122 ? 5.899 -20.456 102.389 1.00 12.77 139 HIS A N 1
ATOM 1021 C CA . HIS A 1 122 ? 6.067 -19.424 103.401 1.00 12.82 139 HIS A CA 1
ATOM 1022 C C . HIS A 1 122 ? 5.411 -19.883 104.693 1.00 12.81 139 HIS A C 1
ATOM 1023 O O . HIS A 1 122 ? 4.212 -20.172 104.711 1.00 14.29 139 HIS A O 1
ATOM 1030 N N . PHE A 1 123 ? 6.191 -19.932 105.771 1.00 12.99 140 PHE A N 1
ATOM 1031 C CA . PHE A 1 123 ? 5.705 -20.404 107.057 1.00 11.74 140 PHE A CA 1
ATOM 1032 C C . PHE A 1 123 ? 6.100 -19.441 108.163 1.00 13.76 140 PHE A C 1
ATOM 1033 O O . PHE A 1 123 ? 7.162 -18.817 108.117 1.00 16.91 140 PHE A O 1
ATOM 1041 N N . LEU A 1 124 ? 5.244 -19.350 109.173 1.00 13.71 141 LEU A N 1
ATOM 1042 C CA . LEU A 1 124 ? 5.534 -18.555 110.365 1.00 14.33 141 LEU A CA 1
ATO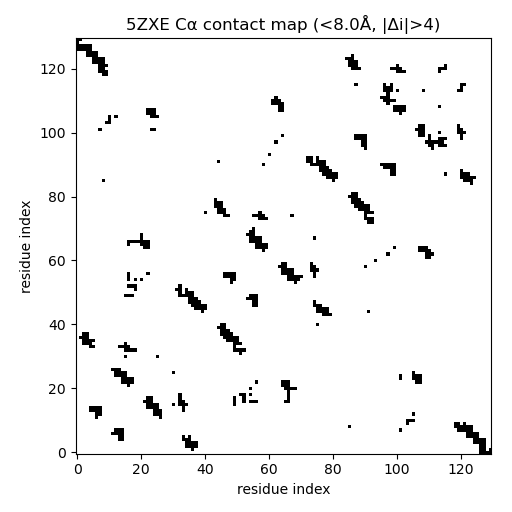M 1043 C C . LEU A 1 124 ? 5.668 -19.496 111.549 1.00 13.25 141 LEU A C 1
ATOM 1044 O O . LEU A 1 124 ? 4.672 -20.128 111.948 1.00 14.32 141 LEU A O 1
ATOM 1049 N N . PRO A 1 125 ? 6.855 -19.643 112.137 1.00 13.44 142 PRO A N 1
ATOM 1050 C CA . PRO A 1 125 ? 6.967 -20.400 113.391 1.00 15.35 142 PRO A CA 1
ATOM 1051 C C . PRO A 1 125 ? 6.430 -19.558 114.541 1.00 15.99 142 PRO A C 1
ATOM 1052 O O . PRO A 1 125 ? 6.824 -18.404 114.725 1.00 20.19 142 PRO A O 1
ATOM 1056 N N . LEU A 1 126 ? 5.506 -20.125 115.304 1.00 13.86 143 LEU A N 1
ATOM 1057 C CA . LEU A 1 126 ? 4.884 -19.400 116.394 1.00 15.65 143 LEU A CA 1
ATOM 1058 C C . LEU A 1 126 ? 5.006 -20.201 117.683 1.00 14.05 143 LEU A C 1
ATOM 1059 O O . LEU A 1 126 ? 4.611 -21.379 117.718 1.00 16.47 143 LEU A O 1
ATOM 1064 N N . PRO A 1 127 ? 5.490 -19.596 118.763 1.00 17.57 144 PRO A N 1
ATOM 1065 C CA . PRO A 1 127 ? 5.554 -20.309 120.044 1.00 19.83 144 PRO A CA 1
ATOM 1066 C C . PRO A 1 127 ? 4.160 -20.650 120.547 1.00 22.03 144 PRO A C 1
ATOM 1067 O O . PRO A 1 127 ? 3.203 -19.897 120.347 1.00 23.91 144 PRO A O 1
ATOM 1071 N N . VAL A 1 128 ? 4.055 -21.801 121.201 1.00 22.21 145 VAL A N 1
ATOM 1072 C CA . VAL A 1 128 ? 2.786 -22.301 121.719 1.00 27.25 145 VAL A CA 1
ATOM 1073 C C . VAL A 1 128 ? 2.605 -21.734 123.121 1.00 40.38 145 VAL A C 1
ATOM 1074 O O . VAL A 1 128 ? 3.381 -22.048 124.029 1.00 41.73 145 VAL A O 1
ATOM 1078 N N . SER A 1 129 ? 1.579 -20.898 123.293 1.00 48.63 146 SER A N 1
ATOM 1079 C CA . SER A 1 129 ? 1.329 -20.205 124.557 1.00 58.95 146 SER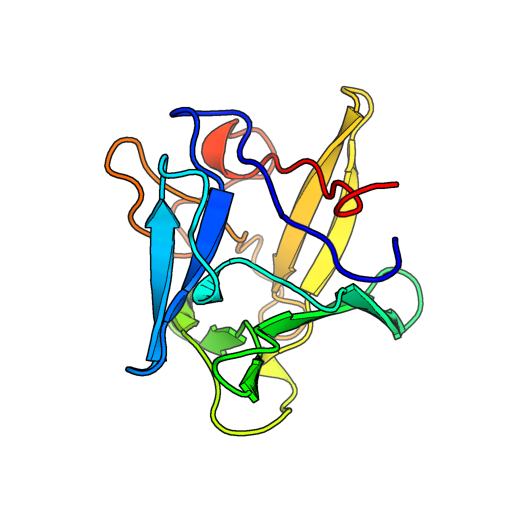 A CA 1
ATOM 1080 C C . SER A 1 129 ? 2.514 -19.316 124.941 1.00 63.31 146 SER A C 1
ATOM 1081 O O . SER A 1 129 ? 2.982 -19.315 126.083 1.00 64.81 146 SER A O 1
ATOM 1084 N N . GLY A 1 130 ? 2.999 -18.553 123.965 1.00 64.39 147 GLY A N 1
ATOM 1085 C CA . GLY A 1 130 ? 4.157 -17.700 124.157 1.00 65.40 147 GLY A CA 1
ATOM 1086 C C . GLY A 1 130 ? 3.833 -16.236 124.374 1.00 66.65 147 GLY A C 1
ATOM 1087 O O . GLY A 1 130 ? 4.634 -15.493 124.943 1.00 67.15 147 GLY A O 1
#

Secondary structure (DSSP, 8-state):
---EEEEESSTT-EEEE-TTS-EEEE--S--GGG-EEEEEEETTEEEEEETTTTEEEEE-TTS-EEEESS--GGG-EEEEE-TTS-EEEEESSSTTT-B--B-TTSPBPPGGG--TTSGGG-EEEEETT-

CATH classification: 2.80.10.50